Protein AF-A0A7X8Q1F2-F1 (afdb_monomer_lite)

Foldseek 3Di:
DCVPLVVLLVVLCVVVVLQQVSSLVVQCPPDDPSVSSSVSNNVRSCVVVPPVSDDPVPVVVVCVVPVDPPVVVVVVVVVVVVVVVVVVVVVD

pLDDT: mean 93.47, std 9.74, range [49.0, 98.38]

Radius of gyration: 15.54 Å; chains: 1; bounding box: 42×24×36 Å

Secondary structure (DSSP, 8-state):
-HHHHHHHHHHHHHHTTT-HHHHHHHHHTS-SSHHHHHHHHHHHHHHHH-GGGS-TTHHHHHHHHHT--HHHHHHHHHHHHHHHHHHHHT--

Structure (mmCIF, N/CA/C/O backbone):
data_AF-A0A7X8Q1F2-F1
#
_entry.id   AF-A0A7X8Q1F2-F1
#
loop_
_atom_site.group_PDB
_atom_site.id
_atom_site.type_symbol
_atom_site.label_atom_id
_atom_site.label_alt_id
_atom_site.label_comp_id
_atom_site.label_asym_id
_atom_site.label_entity_id
_atom_site.label_seq_id
_atom_site.pdbx_PDB_ins_code
_atom_site.Cartn_x
_atom_site.Cartn_y
_atom_site.Cartn_z
_atom_site.occupancy
_atom_site.B_iso_or_equiv
_atom_site.auth_seq_id
_atom_site.auth_comp_id
_atom_site.auth_asym_id
_atom_site.auth_atom_id
_atom_site.pdbx_PDB_model_num
ATOM 1 N N . HIS A 1 1 ? -5.504 11.899 -14.340 1.00 73.50 1 HIS A N 1
ATOM 2 C CA . HIS A 1 1 ? -6.973 12.115 -14.328 1.00 73.50 1 HIS A CA 1
ATOM 3 C C . HIS A 1 1 ? -7.636 11.037 -13.464 1.00 73.50 1 HIS A C 1
ATOM 5 O O . HIS A 1 1 ? -7.334 9.867 -13.665 1.00 73.50 1 HIS A O 1
ATOM 11 N N . ILE A 1 2 ? -8.534 11.383 -12.524 1.00 76.44 2 ILE A N 1
ATOM 12 C CA . ILE A 1 2 ? -9.177 10.395 -11.613 1.00 76.44 2 ILE A CA 1
ATOM 13 C C . ILE A 1 2 ? -9.881 9.268 -12.387 1.00 76.44 2 ILE A C 1
ATOM 15 O O . ILE A 1 2 ? -9.818 8.109 -11.981 1.00 76.44 2 ILE A O 1
ATOM 19 N N . SER A 1 3 ? -10.501 9.604 -13.523 1.00 87.44 3 SER A N 1
ATOM 20 C CA . SER A 1 3 ? -11.203 8.666 -14.409 1.00 87.44 3 SER A CA 1
ATOM 21 C C . SER A 1 3 ? -10.329 7.525 -14.932 1.00 87.44 3 SER A C 1
ATOM 23 O O . SER A 1 3 ? -10.864 6.494 -15.319 1.00 87.44 3 SER A O 1
ATOM 25 N N . GLU A 1 4 ? -9.008 7.696 -14.942 1.00 89.00 4 GLU A N 1
ATOM 26 C CA . GLU A 1 4 ? -8.049 6.704 -15.438 1.00 89.00 4 GLU A CA 1
ATOM 27 C C . GLU A 1 4 ? -7.301 6.027 -14.286 1.00 89.00 4 GLU A C 1
ATOM 29 O O . GLU A 1 4 ? -7.117 4.812 -14.301 1.00 89.00 4 GLU A O 1
ATOM 34 N N . ALA A 1 5 ? -6.925 6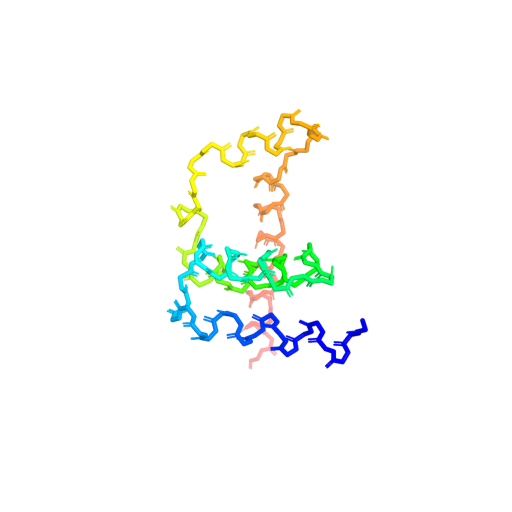.788 -13.253 1.00 92.75 5 ALA A N 1
ATOM 35 C CA . ALA A 1 5 ? -6.099 6.284 -12.158 1.00 92.75 5 ALA A CA 1
ATOM 36 C C . ALA A 1 5 ? -6.821 5.232 -11.298 1.00 92.75 5 ALA A C 1
ATOM 38 O O . ALA A 1 5 ? -6.231 4.208 -10.952 1.00 92.75 5 ALA A O 1
ATOM 39 N N . VAL A 1 6 ? -8.102 5.452 -10.970 1.00 95.19 6 VAL A N 1
ATOM 40 C CA . VAL A 1 6 ? -8.865 4.517 -10.122 1.00 95.19 6 VAL A CA 1
ATOM 41 C C . VAL A 1 6 ? -9.102 3.178 -10.837 1.00 95.19 6 VAL A C 1
ATOM 43 O O . VAL A 1 6 ? -8.751 2.145 -10.259 1.00 95.19 6 VAL A O 1
ATOM 46 N N . PRO A 1 7 ? -9.617 3.136 -12.087 1.00 95.81 7 PRO A N 1
ATOM 47 C CA . PRO A 1 7 ? -9.741 1.872 -12.812 1.00 95.81 7 PRO A CA 1
ATOM 48 C C . PRO A 1 7 ? -8.395 1.181 -13.041 1.00 95.81 7 PRO A C 1
ATOM 50 O O . PRO A 1 7 ? -8.328 -0.041 -12.927 1.00 95.81 7 PRO A O 1
ATOM 53 N N . ALA A 1 8 ? -7.322 1.935 -13.309 1.00 95.88 8 ALA A N 1
ATOM 54 C CA . ALA A 1 8 ? -5.985 1.367 -13.464 1.00 95.88 8 ALA A CA 1
ATOM 55 C C . ALA A 1 8 ? -5.507 0.675 -12.179 1.00 95.88 8 ALA A C 1
ATOM 57 O O . ALA A 1 8 ? -5.049 -0.464 -12.239 1.00 95.88 8 ALA A O 1
ATOM 58 N N . ALA A 1 9 ? -5.670 1.305 -11.012 1.00 97.00 9 ALA A N 1
ATOM 59 C CA . ALA A 1 9 ? -5.273 0.712 -9.735 1.00 97.00 9 ALA A CA 1
ATOM 60 C C . ALA A 1 9 ? -6.028 -0.593 -9.435 1.00 97.00 9 ALA A C 1
ATOM 62 O O . ALA A 1 9 ? -5.413 -1.595 -9.069 1.00 97.00 9 ALA A O 1
ATOM 63 N N . VAL A 1 10 ? -7.348 -0.614 -9.658 1.00 97.50 10 VAL A N 1
ATOM 64 C CA . VAL A 1 10 ? -8.157 -1.839 -9.523 1.00 97.50 10 VAL A CA 1
ATOM 65 C C . VAL A 1 10 ? -7.723 -2.898 -10.541 1.00 97.50 10 VAL A C 1
ATOM 67 O O . VAL A 1 10 ? -7.626 -4.078 -10.201 1.00 97.50 10 VAL A O 1
ATOM 70 N N . GLY A 1 11 ? -7.420 -2.484 -11.772 1.00 97.38 11 GLY A N 1
ATOM 71 C CA . GLY A 1 11 ? -6.919 -3.354 -12.831 1.00 97.38 11 GLY A CA 1
ATOM 72 C C . GLY A 1 11 ? -5.598 -4.030 -12.465 1.00 97.38 11 GLY A C 1
ATOM 73 O O . GLY A 1 11 ? -5.481 -5.241 -12.632 1.00 97.38 11 GLY A O 1
ATOM 74 N N . PHE 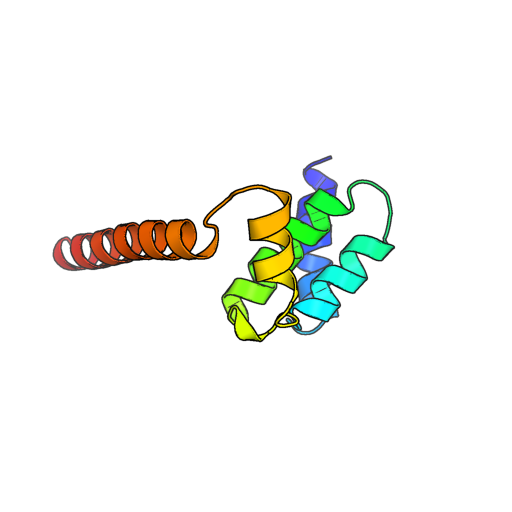A 1 12 ? -4.632 -3.295 -11.907 1.00 97.88 12 PHE A N 1
ATOM 75 C CA . PHE A 1 12 ? -3.353 -3.865 -11.469 1.00 97.88 12 PHE A CA 1
ATOM 76 C C . PHE A 1 12 ? -3.505 -4.838 -10.307 1.00 97.88 12 PHE A C 1
ATOM 78 O O . PHE A 1 12 ? -2.892 -5.906 -10.338 1.00 97.88 12 PHE A O 1
ATOM 85 N N . PHE A 1 13 ? -4.353 -4.516 -9.332 1.00 98.25 13 PHE A N 1
ATOM 86 C CA . PHE A 1 13 ? -4.695 -5.441 -8.254 1.00 98.25 13 PHE A CA 1
ATOM 87 C C . PHE A 1 13 ? -5.291 -6.752 -8.795 1.00 98.25 13 PHE A C 1
ATOM 89 O O . PHE A 1 13 ? -4.842 -7.845 -8.436 1.00 98.25 13 PHE A O 1
ATOM 96 N N . ALA A 1 14 ? -6.269 -6.652 -9.702 1.00 98.19 14 ALA A N 1
ATOM 97 C CA . ALA A 1 14 ? -6.924 -7.810 -10.302 1.00 98.19 14 ALA A CA 1
ATOM 98 C C . ALA A 1 14 ? -5.964 -8.639 -11.173 1.00 98.19 14 ALA A C 1
ATOM 100 O O . ALA A 1 14 ? -5.928 -9.864 -11.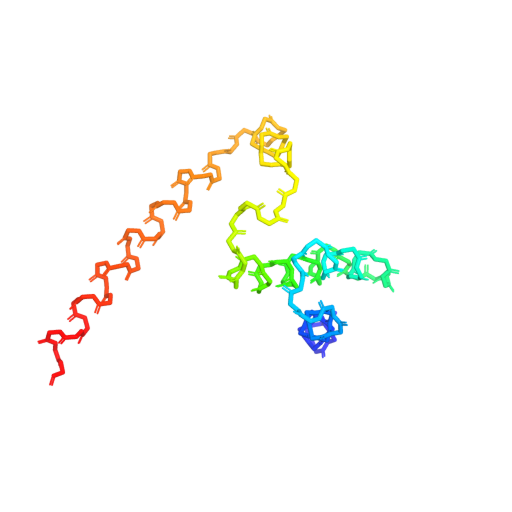057 1.00 98.19 14 ALA A O 1
ATOM 101 N N . ALA A 1 15 ? -5.148 -7.981 -12.002 1.00 97.94 15 ALA A N 1
ATOM 102 C CA . ALA A 1 15 ? -4.188 -8.629 -12.894 1.00 97.94 15 ALA A CA 1
ATOM 103 C C . ALA A 1 15 ? -3.098 -9.409 -12.140 1.00 97.94 15 ALA A C 1
ATOM 105 O O . ALA A 1 15 ? -2.593 -10.402 -12.657 1.00 97.94 15 ALA A O 1
ATOM 106 N N . ASN A 1 16 ? -2.765 -8.996 -10.914 1.00 97.75 16 ASN A N 1
ATOM 107 C CA . ASN A 1 16 ? -1.782 -9.669 -10.063 1.00 97.75 16 ASN A CA 1
ATOM 108 C C . ASN A 1 16 ? -2.410 -10.665 -9.073 1.00 97.75 16 ASN A C 1
ATOM 110 O O . ASN A 1 16 ? -1.734 -11.126 -8.155 1.00 97.75 16 ASN A O 1
ATOM 114 N N . GLY A 1 17 ? -3.703 -10.993 -9.200 1.00 96.75 17 GLY A N 1
ATOM 115 C CA . GLY A 1 17 ? -4.368 -11.943 -8.297 1.00 96.75 17 GLY A CA 1
ATOM 116 C C . GLY A 1 17 ? -4.338 -11.509 -6.824 1.00 96.75 17 GLY A C 1
ATOM 117 O O . GLY A 1 17 ? -4.320 -12.345 -5.917 1.00 96.75 17 GLY A O 1
ATOM 118 N N . GLY A 1 18 ? -4.277 -10.197 -6.584 1.00 95.69 18 GLY A N 1
ATOM 119 C CA . GLY A 1 18 ? -4.136 -9.608 -5.259 1.00 95.69 18 GLY A CA 1
ATOM 120 C C . GLY A 1 18 ? -2.767 -9.775 -4.598 1.00 95.69 18 GLY A C 1
ATOM 121 O O . GLY A 1 18 ? -2.670 -9.563 -3.391 1.00 95.69 18 GLY A O 1
ATOM 122 N N . ASP A 1 19 ? -1.718 -10.158 -5.333 1.00 98.00 19 ASP A N 1
ATOM 123 C CA . ASP A 1 19 ? -0.341 -10.096 -4.833 1.00 98.00 19 ASP A CA 1
ATOM 124 C C . ASP A 1 19 ? 0.079 -8.643 -4.566 1.00 98.00 19 ASP A C 1
ATOM 126 O O . ASP A 1 19 ? -0.022 -7.793 -5.451 1.00 98.00 19 ASP A O 1
ATOM 130 N N . ALA A 1 20 ? 0.533 -8.337 -3.348 1.00 97.50 20 ALA A N 1
ATOM 131 C CA . ALA A 1 20 ? 0.729 -6.953 -2.920 1.00 97.50 20 ALA A CA 1
ATOM 132 C C . ALA A 1 20 ? 1.899 -6.269 -3.627 1.00 97.50 20 ALA A C 1
ATOM 134 O O . ALA A 1 20 ? 1.744 -5.175 -4.175 1.00 97.50 20 ALA A O 1
ATOM 135 N N . LEU A 1 21 ? 3.056 -6.928 -3.665 1.00 97.81 21 LEU A N 1
ATOM 136 C CA . LEU A 1 21 ? 4.238 -6.365 -4.302 1.00 97.81 21 LEU A CA 1
ATOM 137 C C . LEU A 1 21 ? 4.096 -6.348 -5.831 1.00 97.81 21 LEU A C 1
ATOM 139 O O . LEU A 1 21 ? 4.419 -5.341 -6.453 1.00 97.81 21 LEU A O 1
ATOM 143 N N . GLY A 1 22 ? 3.548 -7.401 -6.436 1.00 98.00 22 GLY A N 1
ATOM 144 C CA . GLY A 1 22 ? 3.252 -7.475 -7.866 1.00 98.00 22 GLY A CA 1
ATOM 145 C C . GLY A 1 22 ? 2.270 -6.398 -8.321 1.00 98.00 22 GLY A C 1
ATOM 146 O O . GLY A 1 22 ? 2.494 -5.756 -9.346 1.00 98.00 22 GLY A O 1
ATOM 147 N N . SER A 1 23 ? 1.240 -6.109 -7.518 1.00 98.12 23 SER A N 1
ATOM 148 C CA . SER A 1 23 ? 0.282 -5.024 -7.784 1.00 98.12 23 SER A CA 1
ATOM 149 C C . SER A 1 23 ? 0.949 -3.643 -7.820 1.00 98.12 23 SER A C 1
ATOM 151 O O . SER A 1 23 ? 0.597 -2.816 -8.664 1.00 98.12 23 SER A O 1
ATOM 153 N N . ILE A 1 24 ? 1.934 -3.401 -6.944 1.00 97.94 24 ILE A N 1
ATOM 154 C CA . ILE A 1 24 ? 2.749 -2.177 -6.943 1.00 97.94 24 ILE A CA 1
ATOM 155 C C . ILE A 1 24 ? 3.698 -2.169 -8.143 1.00 97.94 24 ILE A C 1
ATOM 157 O O . ILE A 1 24 ? 3.729 -1.187 -8.877 1.00 97.94 24 ILE A O 1
ATOM 161 N N . ILE A 1 25 ? 4.437 -3.259 -8.378 1.00 97.81 25 ILE A N 1
ATOM 162 C CA . ILE A 1 25 ? 5.400 -3.376 -9.483 1.00 97.81 25 ILE A CA 1
ATOM 163 C C . ILE A 1 25 ? 4.706 -3.159 -10.832 1.00 97.81 25 ILE A C 1
ATOM 165 O O . ILE A 1 25 ? 5.218 -2.421 -11.670 1.00 97.81 25 ILE A O 1
ATOM 169 N N . GLY A 1 26 ? 3.532 -3.753 -11.051 1.00 96.44 26 GLY A N 1
ATOM 170 C CA . GLY A 1 26 ? 2.754 -3.533 -12.270 1.00 96.44 26 GLY A CA 1
ATOM 171 C C . GLY A 1 26 ? 2.361 -2.065 -12.439 1.00 96.44 26 GLY A C 1
ATOM 172 O O . GLY A 1 26 ? 2.584 -1.485 -13.501 1.00 96.44 26 GLY A O 1
ATOM 173 N N . ALA A 1 27 ? 1.852 -1.449 -11.370 1.00 96.81 27 ALA A N 1
ATOM 174 C CA . ALA A 1 27 ? 1.415 -0.059 -11.382 1.00 96.81 27 ALA A CA 1
ATOM 175 C C . ALA A 1 27 ? 2.559 0.941 -11.616 1.00 96.81 27 ALA A C 1
ATOM 177 O O . ALA A 1 27 ? 2.392 1.876 -12.395 1.00 96.81 27 ALA A O 1
ATOM 178 N N . VAL A 1 28 ? 3.737 0.751 -11.010 1.00 96.94 28 VAL A N 1
ATOM 179 C CA . VAL A 1 28 ? 4.863 1.689 -11.200 1.00 96.94 28 VAL A CA 1
ATOM 180 C C . VAL A 1 28 ? 5.476 1.623 -12.601 1.00 96.94 28 VAL A C 1
ATOM 182 O O . VAL A 1 28 ? 6.105 2.584 -13.037 1.00 96.94 28 VAL A O 1
ATOM 185 N N . ASN A 1 29 ? 5.276 0.518 -13.326 1.00 95.94 29 ASN A N 1
ATOM 186 C CA . ASN A 1 29 ? 5.839 0.305 -14.662 1.00 95.94 29 ASN A CA 1
ATOM 187 C C . ASN A 1 29 ? 4.924 0.760 -15.814 1.00 95.94 29 ASN A C 1
ATOM 189 O O . ASN A 1 29 ? 5.338 0.699 -16.970 1.00 95.94 29 ASN A O 1
ATOM 193 N N . VAL A 1 30 ? 3.696 1.219 -15.540 1.00 91.56 30 VAL A N 1
ATOM 194 C CA . VAL A 1 30 ? 2.737 1.608 -16.596 1.00 91.56 30 VAL A CA 1
ATOM 195 C C . VAL A 1 30 ? 2.965 3.023 -17.148 1.00 91.56 30 VAL A C 1
ATOM 197 O O . VAL A 1 30 ? 2.482 3.354 -18.230 1.00 91.56 30 VAL A O 1
ATOM 200 N N . GLY A 1 31 ? 3.731 3.850 -16.431 1.00 87.00 31 GLY A N 1
ATOM 201 C CA . GLY A 1 31 ? 3.951 5.257 -16.763 1.00 87.00 31 GLY A CA 1
ATOM 202 C C . GLY A 1 31 ? 2.791 6.171 -16.349 1.00 87.00 31 GLY A C 1
ATOM 203 O O . GLY A 1 31 ? 1.813 5.734 -15.745 1.00 87.00 31 GLY A O 1
ATOM 204 N N . TYR A 1 32 ? 2.916 7.460 -16.673 1.00 86.69 32 TYR A N 1
ATOM 205 C CA . TYR A 1 32 ? 1.983 8.517 -16.261 1.00 86.69 32 TYR A CA 1
ATOM 206 C C . TYR A 1 32 ? 1.979 8.750 -14.732 1.00 86.69 32 TYR A C 1
ATOM 208 O O . TYR A 1 32 ? 3.023 9.079 -14.178 1.00 86.69 32 TYR A O 1
ATOM 216 N N . ASP A 1 33 ? 0.834 8.615 -14.063 1.00 90.56 33 ASP A N 1
ATOM 217 C CA . ASP A 1 33 ? 0.589 8.936 -12.644 1.00 90.56 33 ASP A CA 1
ATOM 218 C C . ASP A 1 33 ? 0.880 7.722 -11.739 1.00 90.56 33 ASP A C 1
ATOM 220 O O . ASP A 1 33 ? -0.007 7.124 -11.119 1.00 90.56 33 ASP A O 1
ATOM 224 N N . THR A 1 34 ? 2.130 7.259 -11.787 1.00 93.50 34 THR A N 1
ATOM 225 C CA . THR A 1 34 ? 2.525 5.950 -11.253 1.00 93.50 34 THR A CA 1
ATOM 226 C C . THR A 1 34 ? 2.484 5.881 -9.736 1.00 93.50 34 THR A C 1
ATOM 228 O O . THR A 1 34 ? 2.098 4.845 -9.199 1.00 93.50 34 THR A O 1
ATOM 231 N N . ASP A 1 35 ? 2.843 6.954 -9.036 1.00 95.31 35 ASP A N 1
ATOM 232 C CA . ASP A 1 35 ? 2.796 7.029 -7.578 1.00 95.31 35 ASP A CA 1
ATOM 233 C C . ASP A 1 35 ? 1.354 6.951 -7.073 1.00 95.31 35 ASP A C 1
ATOM 235 O O . ASP A 1 35 ? 1.065 6.151 -6.181 1.00 95.31 35 ASP A O 1
ATOM 239 N N . THR A 1 36 ? 0.425 7.675 -7.69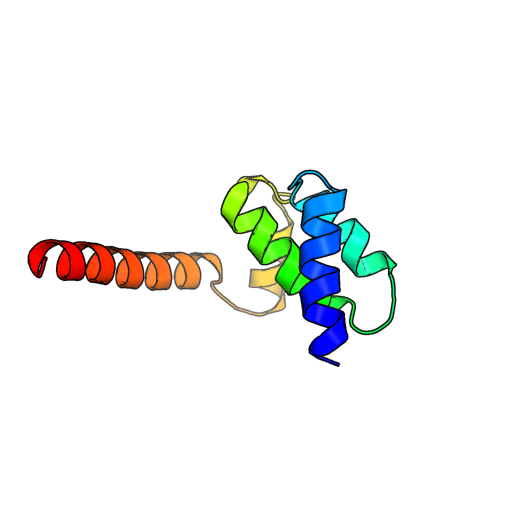8 1.00 95.19 36 THR A N 1
ATOM 240 C CA . THR A 1 36 ? -1.002 7.614 -7.358 1.00 95.19 36 THR A CA 1
ATOM 241 C C . THR A 1 36 ? -1.583 6.218 -7.597 1.00 95.19 36 THR A C 1
ATOM 243 O O . THR A 1 36 ? -2.226 5.644 -6.711 1.00 95.19 36 THR A O 1
ATOM 246 N N . ILE A 1 37 ? -1.343 5.629 -8.776 1.00 96.75 37 ILE A N 1
ATOM 247 C CA . ILE A 1 37 ? -1.878 4.304 -9.132 1.00 96.75 37 ILE A CA 1
ATOM 248 C C . ILE A 1 37 ? -1.265 3.217 -8.242 1.00 96.75 37 ILE A C 1
ATOM 250 O O . ILE A 1 37 ? -1.996 2.371 -7.719 1.00 96.75 37 ILE A O 1
ATOM 254 N N . ALA A 1 38 ? 0.053 3.242 -8.025 1.00 97.19 38 ALA A N 1
ATOM 255 C CA . ALA A 1 38 ? 0.742 2.270 -7.182 1.00 97.19 38 ALA A CA 1
ATOM 256 C C . ALA A 1 38 ? 0.339 2.393 -5.712 1.00 97.19 38 ALA A C 1
ATOM 258 O O . ALA A 1 38 ? 0.164 1.371 -5.052 1.00 97.19 38 ALA A O 1
ATOM 259 N N . THR A 1 39 ? 0.110 3.614 -5.219 1.00 97.12 39 THR A N 1
ATOM 260 C CA . THR A 1 39 ? -0.392 3.844 -3.858 1.00 97.12 39 THR A CA 1
ATOM 261 C C . THR A 1 39 ? -1.766 3.211 -3.671 1.00 97.12 39 THR A C 1
ATOM 263 O O . THR A 1 39 ? -1.966 2.463 -2.718 1.00 97.12 39 THR A O 1
ATOM 266 N N . MET A 1 40 ? -2.711 3.441 -4.589 1.00 97.75 40 MET A N 1
ATOM 267 C CA . MET A 1 40 ? -4.049 2.841 -4.497 1.00 97.75 40 MET A CA 1
ATOM 268 C C . MET A 1 40 ? -4.012 1.314 -4.656 1.00 97.75 40 MET A C 1
ATOM 270 O O . MET A 1 40 ? -4.609 0.596 -3.856 1.00 97.75 40 MET A O 1
ATOM 274 N N . SER A 1 41 ? -3.288 0.817 -5.662 1.00 97.81 41 SER A N 1
ATOM 275 C CA . SER A 1 41 ? -3.141 -0.616 -5.950 1.00 97.81 41 SER A CA 1
ATOM 276 C C . SER A 1 41 ? -2.503 -1.362 -4.768 1.00 97.81 41 SER A C 1
ATOM 278 O O . SER A 1 41 ? -3.034 -2.368 -4.291 1.00 97.81 41 SER A O 1
ATOM 280 N N . GLY A 1 42 ? -1.416 -0.809 -4.220 1.00 97.50 42 GLY A N 1
ATOM 281 C CA . GLY A 1 42 ? -0.747 -1.308 -3.022 1.00 97.50 42 GLY A CA 1
ATOM 282 C C . GLY A 1 42 ? -1.627 -1.222 -1.777 1.00 97.50 42 GLY A C 1
ATOM 283 O O . GLY A 1 42 ? -1.705 -2.183 -1.022 1.00 97.50 42 GLY A O 1
ATOM 284 N N . ALA A 1 43 ? -2.365 -0.131 -1.561 1.00 97.44 43 ALA A N 1
ATOM 285 C CA . ALA A 1 43 ? -3.273 -0.028 -0.417 1.00 97.44 43 ALA A CA 1
ATOM 286 C C . ALA A 1 43 ? -4.349 -1.129 -0.433 1.00 97.44 43 ALA A C 1
ATOM 288 O O . ALA A 1 43 ? -4.575 -1.783 0.586 1.00 97.44 43 ALA A O 1
ATOM 289 N N . ILE A 1 44 ? -4.962 -1.386 -1.594 1.00 98.06 44 ILE A N 1
ATOM 290 C CA . ILE A 1 44 ? -5.972 -2.444 -1.763 1.00 98.06 44 ILE A CA 1
ATOM 291 C C . ILE A 1 44 ? -5.354 -3.824 -1.504 1.00 98.06 44 ILE A C 1
ATOM 293 O O . ILE A 1 44 ? -5.876 -4.607 -0.707 1.00 98.06 44 ILE A O 1
ATOM 297 N N . ALA A 1 45 ? -4.223 -4.124 -2.144 1.00 98.00 45 ALA A N 1
ATOM 298 C CA . ALA A 1 45 ? -3.576 -5.424 -2.015 1.00 98.00 45 ALA A CA 1
ATOM 299 C C . ALA A 1 45 ? -3.002 -5.662 -0.605 1.00 98.00 45 ALA A C 1
ATOM 301 O O . ALA A 1 45 ? -3.127 -6.753 -0.050 1.00 98.00 45 ALA A O 1
ATOM 302 N N . GLY A 1 46 ? -2.433 -4.626 0.011 1.00 97.19 46 GLY A N 1
ATOM 303 C CA . GLY A 1 46 ? -1.917 -4.644 1.378 1.00 97.19 46 GLY A CA 1
ATOM 304 C C . GLY A 1 46 ? -3.014 -4.811 2.424 1.00 97.19 46 GLY A C 1
ATOM 305 O O . GLY A 1 46 ? -2.806 -5.524 3.401 1.00 97.19 46 GLY A O 1
ATOM 306 N N . ALA A 1 47 ? -4.202 -4.239 2.206 1.00 96.81 47 ALA A N 1
ATOM 307 C CA . ALA A 1 47 ? -5.358 -4.496 3.064 1.00 96.81 47 ALA A CA 1
ATOM 308 C C . ALA A 1 47 ? -5.786 -5.975 3.026 1.00 96.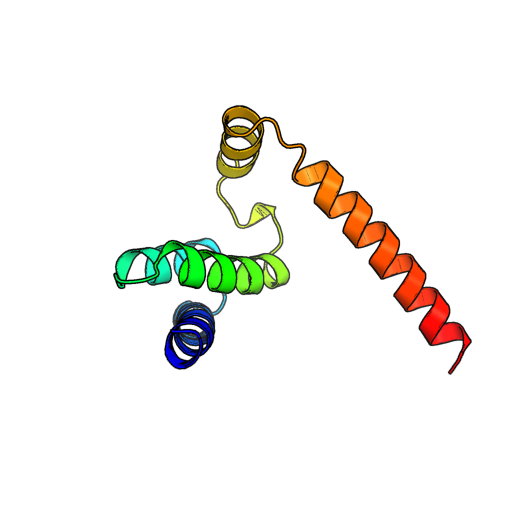81 47 ALA A C 1
ATOM 310 O O . ALA A 1 47 ? -6.182 -6.524 4.052 1.00 96.81 47 ALA A O 1
ATOM 311 N N . LEU A 1 48 ? -5.667 -6.635 1.866 1.00 97.62 48 LEU A N 1
ATOM 312 C CA . LEU A 1 48 ? -5.980 -8.058 1.706 1.00 97.62 48 LEU A CA 1
ATOM 313 C C . LEU A 1 48 ? -4.897 -8.984 2.289 1.00 97.62 48 LEU A C 1
ATOM 315 O O . LEU A 1 48 ? -5.224 -10.014 2.875 1.00 97.62 48 LEU A O 1
ATOM 319 N N . LYS A 1 49 ? -3.615 -8.665 2.081 1.00 97.50 49 LYS A N 1
ATOM 320 C CA . LYS A 1 49 ? -2.485 -9.556 2.412 1.00 97.50 49 LYS A CA 1
ATOM 321 C C . LYS A 1 49 ? -1.824 -9.259 3.761 1.00 97.50 49 LYS A C 1
ATOM 323 O O . LYS A 1 49 ? -1.133 -10.122 4.297 1.00 97.50 49 LYS A O 1
ATOM 328 N N . GLY A 1 50 ? -2.050 -8.072 4.319 1.00 95.75 50 GLY A N 1
ATOM 329 C CA . GLY A 1 50 ? -1.395 -7.579 5.527 1.00 95.75 50 GLY A CA 1
ATOM 330 C C . GLY A 1 50 ? 0.001 -6.999 5.270 1.00 95.75 50 GLY A C 1
ATOM 331 O O . GLY A 1 50 ? 0.619 -7.225 4.232 1.00 95.75 50 GLY A O 1
ATOM 332 N N . ALA A 1 51 ? 0.519 -6.258 6.255 1.00 94.38 51 ALA A N 1
ATOM 333 C CA . ALA A 1 51 ? 1.828 -5.600 6.181 1.00 94.38 51 ALA A CA 1
ATOM 334 C C . ALA A 1 51 ? 3.022 -6.538 5.875 1.00 94.38 51 ALA A C 1
ATOM 336 O O . ALA A 1 51 ? 3.893 -6.115 5.116 1.00 94.38 51 ALA A O 1
ATOM 337 N N . PRO A 1 52 ? 3.076 -7.799 6.368 1.00 95.25 52 PRO A N 1
ATOM 338 C CA . PRO A 1 52 ? 4.178 -8.720 6.057 1.00 95.25 52 PRO A CA 1
ATOM 339 C C . PRO A 1 52 ? 4.280 -9.141 4.582 1.00 95.25 52 PRO A C 1
ATOM 341 O O . PRO A 1 52 ? 5.226 -9.827 4.213 1.00 95.25 52 PRO A O 1
ATOM 344 N N . ALA A 1 53 ? 3.314 -8.767 3.736 1.00 96.31 53 ALA A N 1
ATOM 345 C CA . ALA A 1 53 ? 3.375 -9.018 2.297 1.00 96.31 53 ALA A CA 1
ATOM 346 C C . ALA A 1 53 ? 4.412 -8.143 1.570 1.00 96.31 53 ALA A C 1
ATOM 348 O O . ALA A 1 53 ? 4.743 -8.414 0.416 1.00 96.31 53 ALA A O 1
ATOM 349 N N . TYR A 1 54 ? 4.912 -7.091 2.225 1.00 96.12 54 TYR A N 1
ATOM 350 C CA . TYR A 1 54 ? 5.950 -6.216 1.690 1.00 96.12 54 TYR A CA 1
ATOM 351 C C . TYR A 1 54 ? 7.340 -6.602 2.203 1.00 96.12 54 TYR A C 1
ATOM 353 O O . TYR A 1 54 ? 7.459 -7.129 3.310 1.00 96.12 54 TYR A O 1
ATOM 361 N N . PRO A 1 55 ? 8.411 -6.299 1.444 1.00 97.31 55 PRO A N 1
ATOM 362 C CA . PRO A 1 55 ? 9.775 -6.479 1.923 1.00 97.31 55 PRO A CA 1
ATOM 363 C C . PRO A 1 55 ? 10.012 -5.765 3.259 1.00 97.31 55 PRO A C 1
ATOM 365 O O . PRO A 1 55 ? 9.709 -4.580 3.397 1.00 97.31 55 PRO A O 1
ATOM 368 N N . GLU A 1 56 ? 10.616 -6.468 4.220 1.00 96.00 56 GLU A N 1
ATOM 369 C CA . GLU A 1 56 ? 10.771 -5.998 5.609 1.00 96.00 56 GLU A CA 1
ATOM 370 C C . GLU A 1 56 ? 11.477 -4.641 5.731 1.00 96.00 56 GLU A C 1
ATOM 372 O O . GLU A 1 56 ? 11.219 -3.883 6.662 1.00 96.00 56 GLU A O 1
ATOM 377 N N . HIS A 1 57 ? 12.347 -4.306 4.775 1.00 96.94 57 HIS A N 1
ATOM 378 C CA . HIS A 1 57 ? 13.097 -3.054 4.779 1.00 96.94 57 HIS A CA 1
ATOM 379 C C . HIS A 1 57 ? 12.267 -1.830 4.363 1.00 96.94 57 HIS A C 1
ATOM 381 O O . HIS A 1 57 ? 12.659 -0.714 4.691 1.00 96.94 57 HIS A O 1
ATOM 387 N N . PHE A 1 58 ? 11.124 -1.996 3.686 1.00 96.50 58 PHE A N 1
ATOM 388 C CA . PHE A 1 58 ? 10.350 -0.864 3.161 1.00 96.50 58 PHE A CA 1
ATOM 389 C C . PHE A 1 58 ? 9.875 0.079 4.266 1.00 96.50 58 PHE A C 1
ATOM 391 O O . PHE A 1 58 ? 10.126 1.281 4.193 1.00 96.50 58 PHE A O 1
ATOM 398 N N . LEU A 1 59 ? 9.206 -0.452 5.293 1.00 96.31 59 LEU A N 1
ATOM 399 C CA . LEU A 1 59 ? 8.645 0.370 6.367 1.00 96.31 59 LEU A CA 1
ATOM 400 C C . LEU A 1 59 ? 9.741 1.127 7.142 1.00 96.31 59 LEU A C 1
ATOM 402 O O . LEU A 1 59 ? 9.656 2.354 7.179 1.00 96.31 59 LEU A O 1
ATOM 406 N N . PRO A 1 60 ? 10.812 0.481 7.652 1.00 97.12 60 PRO A N 1
ATOM 407 C CA . PRO A 1 60 ? 11.908 1.198 8.303 1.00 97.12 60 PRO A CA 1
ATOM 408 C C . PRO A 1 60 ? 12.552 2.265 7.412 1.00 97.12 60 PRO A C 1
ATOM 410 O O . PRO A 1 60 ? 12.876 3.352 7.893 1.00 97.12 60 PRO A O 1
ATOM 413 N N . THR A 1 61 ? 12.731 1.984 6.114 1.00 97.88 61 THR A N 1
ATOM 414 C CA . THR A 1 61 ? 13.261 2.970 5.162 1.00 97.88 61 THR A CA 1
ATOM 415 C C . THR A 1 61 ? 12.337 4.178 5.038 1.00 97.88 61 THR A C 1
ATOM 417 O O . THR A 1 61 ? 12.818 5.306 5.122 1.00 97.88 61 THR A O 1
ATOM 420 N N . MET A 1 62 ? 11.026 3.971 4.884 1.00 96.25 62 MET A N 1
ATOM 421 C CA . MET A 1 62 ? 10.058 5.065 4.777 1.00 96.25 62 MET A CA 1
ATOM 422 C C . MET A 1 62 ? 9.973 5.887 6.066 1.00 96.25 62 MET A C 1
ATOM 424 O O . MET A 1 62 ? 10.007 7.114 5.996 1.00 96.25 62 MET A O 1
ATOM 428 N N . GLU A 1 63 ? 9.904 5.245 7.233 1.00 97.50 63 GLU A N 1
ATOM 429 C CA . GLU A 1 63 ? 9.837 5.946 8.522 1.00 97.50 63 GLU A CA 1
ATOM 430 C C . GLU A 1 63 ? 11.110 6.763 8.779 1.00 97.50 63 GLU A C 1
ATOM 432 O O . GLU A 1 63 ? 11.026 7.939 9.128 1.00 97.50 63 GLU A O 1
ATOM 437 N N . THR A 1 64 ? 12.290 6.190 8.509 1.00 97.56 64 THR A N 1
ATOM 438 C CA . THR A 1 64 ? 13.580 6.883 8.683 1.00 97.56 64 THR A CA 1
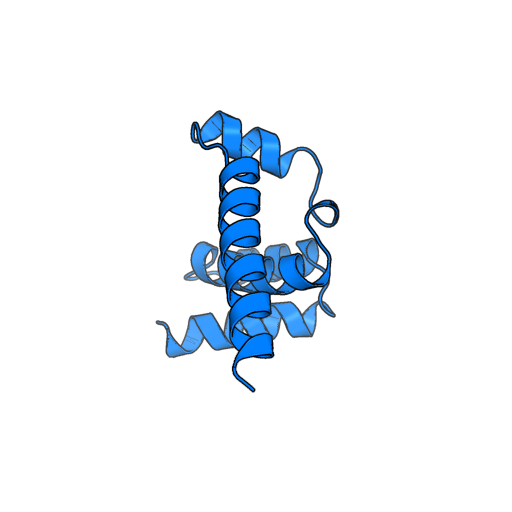ATOM 439 C C . THR A 1 64 ? 13.735 8.050 7.713 1.00 97.56 64 THR A C 1
ATOM 441 O O . THR A 1 64 ? 14.168 9.129 8.111 1.00 97.56 64 THR A O 1
ATOM 444 N N . ALA A 1 65 ? 13.387 7.851 6.439 1.00 98.06 65 ALA A N 1
ATOM 445 C CA . ALA A 1 65 ? 13.547 8.877 5.413 1.00 98.06 65 ALA A CA 1
ATOM 446 C C . ALA A 1 65 ? 12.594 10.065 5.609 1.00 98.06 65 ALA A C 1
ATOM 448 O O . ALA A 1 65 ? 12.942 11.184 5.239 1.00 98.06 65 ALA A O 1
ATOM 449 N N . ASN A 1 66 ? 11.408 9.831 6.184 1.00 96.88 66 ASN A N 1
ATOM 450 C CA . ASN A 1 66 ? 10.366 10.852 6.314 1.00 96.88 66 ASN A CA 1
ATOM 451 C C . ASN A 1 66 ? 10.163 11.362 7.751 1.00 96.88 66 ASN A C 1
ATOM 453 O O . ASN A 1 66 ? 9.462 12.352 7.940 1.00 96.88 66 ASN A O 1
ATOM 457 N N . GLY A 1 67 ? 10.749 10.712 8.762 1.00 97.38 67 GLY A N 1
ATOM 458 C CA . GLY A 1 67 ? 10.536 11.057 10.170 1.00 97.38 67 GLY A CA 1
ATOM 459 C C . GLY A 1 67 ? 9.095 10.824 10.638 1.00 97.38 67 GLY A C 1
ATOM 460 O O . GLY A 1 67 ? 8.580 11.598 11.442 1.00 97.38 67 GLY A O 1
ATOM 461 N N . LEU A 1 68 ? 8.429 9.795 10.106 1.00 96.50 68 LEU A N 1
ATOM 462 C CA . LEU A 1 68 ? 7.022 9.481 10.376 1.00 96.50 68 LEU A CA 1
ATOM 463 C C . LEU A 1 68 ? 6.895 8.136 11.096 1.00 96.50 68 LEU A C 1
ATOM 465 O O . LEU A 1 68 ? 7.510 7.168 10.668 1.00 96.50 68 LEU A O 1
ATOM 469 N N . ASP A 1 69 ? 6.049 8.057 12.128 1.00 97.25 69 ASP A N 1
ATOM 470 C CA . ASP A 1 69 ? 5.629 6.788 12.748 1.00 97.25 69 ASP A CA 1
ATOM 471 C C . ASP A 1 69 ? 4.396 6.241 12.012 1.00 97.25 69 ASP A C 1
ATOM 473 O O . ASP A 1 69 ? 3.246 6.421 12.426 1.00 97.25 69 ASP A O 1
ATOM 477 N N . ILE A 1 70 ? 4.635 5.620 10.855 1.00 96.88 70 ILE A N 1
ATOM 478 C CA . ILE A 1 70 ? 3.580 5.080 9.988 1.00 96.88 70 ILE A CA 1
ATOM 479 C C . ILE A 1 70 ? 2.874 3.922 10.702 1.00 96.88 70 ILE A C 1
ATOM 481 O O . ILE A 1 70 ? 1.646 3.804 10.656 1.00 96.88 70 ILE A O 1
ATOM 485 N N . SER A 1 71 ? 3.642 3.078 11.393 1.00 96.00 71 SER A N 1
ATOM 486 C CA . SER A 1 71 ? 3.119 1.944 12.153 1.00 96.00 71 SER A CA 1
ATOM 487 C C . SER A 1 71 ? 2.211 2.391 13.306 1.00 96.00 71 SER A C 1
ATOM 489 O O . SER A 1 71 ? 1.137 1.820 13.516 1.00 96.00 71 SER A O 1
ATOM 491 N N . GLY A 1 72 ? 2.609 3.429 14.046 1.00 97.88 72 GLY A N 1
ATOM 492 C CA . GLY A 1 72 ? 1.809 4.059 15.097 1.00 97.88 72 GLY A CA 1
ATOM 493 C C . GLY A 1 72 ? 0.527 4.669 14.570 1.00 97.88 72 GLY A C 1
ATOM 494 O O . GLY A 1 72 ? -0.550 4.319 15.056 1.00 97.88 72 GLY A O 1
ATOM 495 N N . LEU A 1 73 ? 0.622 5.469 13.508 1.00 97.88 73 LEU A N 1
ATOM 496 C CA . LEU A 1 73 ? -0.546 6.065 12.864 1.00 97.88 73 LEU A CA 1
ATOM 497 C C . LEU A 1 73 ? -1.561 4.997 12.421 1.00 97.88 73 LEU A C 1
ATOM 499 O O . LEU A 1 73 ? -2.761 5.132 12.669 1.00 97.88 73 LEU A O 1
ATOM 503 N N . ALA A 1 74 ? -1.095 3.897 11.823 1.00 96.81 74 ALA A N 1
ATOM 504 C CA . ALA A 1 74 ? -1.962 2.791 11.420 1.00 96.81 74 ALA A CA 1
ATOM 505 C C . ALA A 1 74 ? -2.668 2.127 12.618 1.00 96.81 74 ALA A C 1
ATOM 507 O O . ALA A 1 74 ? -3.864 1.821 12.537 1.00 96.81 74 ALA A O 1
ATOM 508 N N . ARG A 1 75 ? -1.966 1.931 13.746 1.00 98.12 75 ARG A N 1
ATOM 509 C CA . ARG A 1 75 ? -2.560 1.393 14.985 1.00 98.12 75 ARG A CA 1
ATOM 510 C C . ARG A 1 75 ? -3.642 2.316 15.542 1.00 98.12 75 ARG A C 1
ATOM 512 O O . ARG A 1 75 ? -4.716 1.833 15.896 1.00 98.12 75 ARG A O 1
ATOM 519 N N . GLU A 1 76 ? -3.385 3.619 15.592 1.00 98.38 76 GLU A N 1
ATOM 520 C CA . GLU A 1 76 ? -4.332 4.612 16.113 1.00 98.38 76 GLU A CA 1
ATOM 521 C C . GLU A 1 76 ? -5.603 4.696 15.258 1.00 98.38 76 GLU A C 1
ATOM 523 O O . GLU A 1 76 ? -6.715 4.625 15.788 1.00 98.38 76 GLU A O 1
ATOM 528 N N . ILE A 1 77 ? -5.458 4.746 13.929 1.00 97.44 77 ILE A N 1
ATOM 529 C CA . ILE A 1 77 ? -6.597 4.717 12.998 1.00 97.44 77 ILE A CA 1
ATOM 530 C C . ILE A 1 77 ? -7.402 3.423 13.175 1.00 97.44 77 ILE A C 1
ATOM 532 O O . ILE A 1 77 ? -8.633 3.462 13.240 1.00 97.44 77 ILE A O 1
ATOM 536 N N . THR A 1 78 ? -6.721 2.280 13.304 1.00 96.81 78 THR A N 1
ATOM 537 C CA . THR A 1 78 ? -7.370 0.976 13.520 1.00 96.81 78 THR A CA 1
ATOM 538 C C . THR A 1 78 ? -8.159 0.949 14.828 1.00 96.81 78 THR A C 1
ATOM 540 O O . THR A 1 78 ? -9.287 0.456 14.847 1.00 96.81 78 THR A O 1
ATOM 543 N N . ALA A 1 79 ? -7.612 1.511 15.909 1.00 97.88 79 ALA A N 1
ATOM 544 C CA . ALA A 1 79 ? -8.304 1.604 17.191 1.00 97.88 79 ALA A CA 1
ATOM 545 C C . ALA A 1 79 ? -9.595 2.431 17.074 1.00 97.88 79 ALA A C 1
ATOM 547 O O . ALA A 1 79 ? -10.658 1.976 17.496 1.00 97.88 79 ALA A O 1
ATOM 548 N N . ILE A 1 80 ? -9.537 3.597 16.419 1.00 97.81 80 ILE A N 1
ATOM 549 C CA . ILE A 1 80 ? -10.720 4.441 16.183 1.00 97.81 80 ILE A CA 1
ATOM 550 C C . ILE A 1 80 ? -11.770 3.694 15.347 1.00 97.81 80 ILE A C 1
ATOM 552 O O . ILE A 1 80 ? -12.962 3.730 15.669 1.00 97.81 80 ILE A O 1
ATOM 556 N N . ALA A 1 81 ? -11.350 3.006 14.282 1.00 96.31 81 ALA A N 1
ATOM 557 C CA . ALA A 1 81 ? -12.251 2.231 13.433 1.00 96.31 81 ALA A CA 1
ATOM 558 C C . ALA A 1 81 ? -12.926 1.085 14.207 1.00 96.31 81 ALA A C 1
ATOM 560 O O . ALA A 1 81 ? -14.138 0.894 14.095 1.00 96.31 81 ALA A O 1
ATOM 561 N N . ALA A 1 82 ? -12.168 0.362 15.037 1.00 96.31 82 ALA A N 1
ATOM 562 C CA . ALA A 1 82 ? -12.681 -0.732 15.855 1.00 96.31 82 ALA A CA 1
ATOM 563 C C . ALA A 1 82 ? -13.727 -0.257 16.874 1.00 96.31 82 ALA A C 1
ATOM 565 O O . ALA A 1 82 ? -14.768 -0.900 17.021 1.00 96.31 82 ALA A O 1
ATOM 566 N N . GLU A 1 83 ? -13.498 0.879 17.538 1.00 96.62 83 GLU A N 1
ATOM 567 C CA . GLU A 1 83 ? -14.475 1.451 18.473 1.00 96.62 83 GLU A CA 1
ATOM 568 C C . GLU A 1 83 ? -15.774 1.866 17.769 1.00 96.62 83 GLU A C 1
ATOM 570 O O . GLU A 1 83 ? -16.870 1.557 18.244 1.00 96.62 83 GLU A O 1
ATOM 575 N N . ARG A 1 84 ? -15.681 2.475 16.580 1.00 94.94 84 ARG A N 1
ATOM 576 C CA . ARG A 1 84 ? -16.867 2.852 15.791 1.00 94.94 84 ARG A CA 1
ATOM 577 C C . ARG A 1 84 ? -17.670 1.645 15.310 1.00 94.94 84 ARG A C 1
ATOM 579 O O . ARG A 1 84 ? -18.897 1.686 15.346 1.00 94.94 84 ARG A O 1
ATOM 586 N N . LEU A 1 85 ? -17.003 0.565 14.901 1.00 93.94 85 LEU A N 1
ATOM 587 C CA . LEU A 1 85 ? -17.675 -0.664 14.467 1.00 93.94 85 LEU A CA 1
ATOM 588 C C . LEU A 1 85 ? -18.422 -1.354 15.616 1.00 93.94 85 LEU A C 1
ATOM 590 O O . LEU A 1 85 ? -19.518 -1.872 15.404 1.00 93.94 85 LEU A O 1
ATOM 594 N N . LYS A 1 86 ? -17.874 -1.336 16.838 1.00 90.25 86 LYS A N 1
ATOM 595 C CA . LYS A 1 86 ? -18.572 -1.843 18.033 1.00 90.25 86 LYS A CA 1
ATOM 596 C C . LYS A 1 86 ? -19.790 -0.984 18.379 1.00 90.25 86 LYS A C 1
ATOM 598 O O . LYS A 1 86 ? -20.856 -1.533 18.635 1.00 90.25 86 LYS A O 1
ATOM 603 N N . GLY A 1 87 ? -19.640 0.343 18.352 1.00 78.19 87 GLY A N 1
ATOM 604 C CA . GLY A 1 87 ? -20.724 1.283 18.646 1.00 78.19 87 GLY A CA 1
ATOM 605 C C . GLY A 1 87 ? -21.877 1.223 17.639 1.00 78.19 87 GLY A C 1
ATOM 606 O O . GLY A 1 87 ? -23.031 1.301 18.040 1.00 78.19 87 GLY A O 1
ATOM 607 N N . GLY A 1 88 ? -21.588 1.025 16.348 1.00 70.75 88 GLY A N 1
ATOM 608 C CA . GLY A 1 88 ? -22.616 0.856 15.312 1.00 70.75 88 GLY A CA 1
ATOM 609 C C . GLY A 1 88 ? -23.446 -0.419 15.483 1.00 70.75 88 GLY A C 1
ATOM 610 O O . GLY A 1 88 ? -24.660 -0.374 15.354 1.00 70.75 88 GLY A O 1
ATOM 611 N N . ARG A 1 89 ? -22.810 -1.528 15.878 1.00 60.06 89 ARG A N 1
ATOM 612 C CA . ARG A 1 89 ? -23.468 -2.829 16.108 1.00 60.06 89 ARG A CA 1
ATOM 613 C C . ARG A 1 89 ? -24.328 -2.903 17.374 1.00 60.06 89 ARG A C 1
ATOM 615 O O . ARG A 1 89 ? -25.033 -3.886 17.551 1.00 60.06 89 ARG A O 1
ATOM 622 N N . LEU A 1 90 ? -24.209 -1.934 18.283 1.00 56.09 90 LEU A N 1
ATOM 623 C CA . LEU A 1 90 ? -25.067 -1.810 19.471 1.00 56.09 90 LEU A CA 1
ATOM 624 C C . LEU A 1 90 ? -26.304 -0.936 19.206 1.00 56.09 90 LEU A C 1
ATOM 626 O O . LEU A 1 90 ? -27.202 -0.895 20.043 1.00 56.09 90 LEU A O 1
ATOM 630 N N . ASN A 1 91 ? -26.330 -0.234 18.068 1.00 53.09 91 ASN A N 1
ATOM 631 C CA . ASN A 1 91 ? -27.409 0.661 17.646 1.00 53.09 91 ASN A CA 1
ATOM 632 C C . ASN A 1 91 ? -28.277 0.062 16.516 1.00 53.09 91 ASN A C 1
ATOM 634 O O . ASN A 1 91 ? -29.137 0.767 15.987 1.00 53.09 91 ASN A O 1
ATOM 638 N N . GLU A 1 92 ? -28.040 -1.201 16.149 1.00 49.00 92 GLU A N 1
ATOM 639 C CA . GLU A 1 92 ? -28.871 -2.037 15.263 1.00 49.00 92 GLU A CA 1
ATOM 640 C C . GLU A 1 92 ? -29.566 -3.125 16.091 1.00 49.00 92 GLU A C 1
ATOM 642 O O . GLU A 1 92 ? -30.756 -3.400 15.814 1.00 49.00 92 GLU A O 1
#

Sequence (92 aa):
HISEAVPAAVGFFAANGGDALGSIIGAVNVGYDTDTIATMSGAIAGALKGAPAYPEHFLPTMETANGLDISGLAREITAIAAERLKGGRLNE